Protein AF-A0A6N9RAJ3-F1 (afdb_monomer_lite)

Radius of gyration: 13.01 Å; chains: 1; bounding box: 30×30×33 Å

Secondary structure (DSSP, 8-state):
---------EEEE-PPTT-TT-HHHHHHHHHHHHTTT-EEEEPHHHHHHHT-----

Structure (mmCIF, N/CA/C/O backbone):
data_AF-A0A6N9RAJ3-F1
#
_entry.id   AF-A0A6N9RAJ3-F1
#
loop_
_atom_site.group_PDB
_atom_site.id
_atom_site.type_symbol
_atom_site.label_atom_id
_atom_site.label_alt_id
_atom_site.label_comp_id
_atom_site.label_asym_id
_atom_site.label_entity_id
_atom_site.label_seq_id
_atom_site.pdbx_PDB_ins_code
_atom_site.Cartn_x
_atom_site.Cartn_y
_atom_site.Cartn_z
_atom_site.occupancy
_atom_site.B_iso_or_equiv
_atom_site.auth_seq_id
_atom_site.auth_comp_id
_atom_site.auth_asym_id
_atom_site.auth_atom_id
_atom_site.pdbx_PDB_model_num
ATOM 1 N N . MET A 1 1 ? -19.076 25.718 17.851 1.00 47.25 1 MET A N 1
ATOM 2 C CA . MET A 1 1 ? -18.301 24.460 17.821 1.00 47.25 1 MET A CA 1
ATOM 3 C C . MET A 1 1 ? -18.021 24.145 16.365 1.00 47.25 1 MET A C 1
ATOM 5 O O . MET A 1 1 ? -18.998 24.030 15.633 1.00 47.25 1 MET A O 1
ATOM 9 N N . PRO A 1 2 ? -16.762 24.113 15.896 1.00 51.34 2 PRO A N 1
ATOM 10 C CA . PRO A 1 2 ? -16.498 23.679 14.529 1.00 51.34 2 PRO A CA 1
ATOM 11 C C . PRO A 1 2 ? -16.976 22.228 14.389 1.00 51.34 2 PRO A C 1
ATOM 13 O O . PRO A 1 2 ? -16.786 21.428 15.307 1.00 51.34 2 PRO A O 1
ATOM 16 N N . ALA A 1 3 ? -17.655 21.908 13.287 1.00 55.59 3 ALA A N 1
ATOM 17 C CA . ALA A 1 3 ? -18.067 20.539 12.997 1.00 55.59 3 ALA A CA 1
ATOM 18 C C . ALA A 1 3 ? -16.824 19.628 13.021 1.00 55.59 3 ALA A C 1
ATOM 20 O O . ALA A 1 3 ? -15.776 20.063 12.530 1.00 55.59 3 ALA A O 1
ATOM 21 N N . PRO A 1 4 ? -16.894 18.404 13.582 1.00 56.78 4 PRO A N 1
ATOM 22 C CA . PRO A 1 4 ? -15.787 17.464 13.480 1.00 56.78 4 PRO A CA 1
ATOM 23 C C . PRO A 1 4 ? -15.493 17.300 11.992 1.00 56.78 4 PRO A C 1
ATOM 25 O O . PRO A 1 4 ? -16.374 16.887 11.236 1.00 56.78 4 PRO A O 1
ATOM 28 N N . ALA A 1 5 ? -14.302 17.732 11.565 1.00 60.81 5 ALA A N 1
ATOM 29 C CA . ALA A 1 5 ? -13.879 17.637 10.178 1.00 60.81 5 ALA A CA 1
ATOM 30 C C . ALA A 1 5 ? -14.138 16.196 9.751 1.00 60.81 5 ALA A C 1
ATOM 32 O O . ALA A 1 5 ? -13.628 15.281 10.390 1.00 60.81 5 ALA A O 1
ATOM 33 N N . SER A 1 6 ? -15.012 15.980 8.769 1.00 57.22 6 SER A N 1
ATOM 34 C CA . SER A 1 6 ? -15.367 14.640 8.318 1.00 57.22 6 SER A CA 1
ATOM 35 C C . SER A 1 6 ? -14.095 13.977 7.803 1.00 57.22 6 SER A C 1
ATOM 37 O O . SER A 1 6 ? -13.671 14.221 6.674 1.00 57.22 6 SER A O 1
ATOM 39 N N . HIS A 1 7 ? -13.441 13.228 8.690 1.00 63.47 7 HIS A N 1
ATOM 40 C CA . HIS A 1 7 ? -12.151 12.609 8.461 1.00 63.47 7 HIS A CA 1
ATOM 41 C C . HIS A 1 7 ? -12.307 11.736 7.223 1.00 63.47 7 HIS A C 1
ATOM 43 O O . HIS A 1 7 ? -13.166 10.854 7.212 1.00 63.47 7 HIS A O 1
ATOM 49 N N . PHE A 1 8 ? -11.548 12.030 6.166 1.00 68.31 8 PHE A N 1
ATOM 50 C CA . PHE A 1 8 ? -11.541 11.242 4.937 1.00 68.31 8 PHE A CA 1
ATOM 51 C C . PHE A 1 8 ? -11.297 9.778 5.304 1.00 68.31 8 PHE A C 1
ATOM 53 O O . PHE A 1 8 ? -10.164 9.388 5.571 1.00 68.31 8 PHE A O 1
ATOM 60 N N . ARG A 1 9 ? -12.364 8.977 5.412 1.00 76.31 9 ARG A N 1
ATOM 61 C CA . ARG A 1 9 ? -12.241 7.611 5.931 1.00 76.31 9 ARG A CA 1
ATOM 62 C C . ARG A 1 9 ? -11.464 6.736 4.968 1.00 76.31 9 ARG A C 1
ATOM 64 O O . ARG A 1 9 ? -10.725 5.885 5.431 1.00 76.31 9 ARG A O 1
ATOM 71 N N . ARG A 1 10 ? -11.628 6.978 3.665 1.00 84.62 10 ARG A N 1
ATOM 72 C CA . ARG A 1 10 ? -11.013 6.217 2.584 1.00 84.62 10 ARG A CA 1
ATOM 73 C C . ARG A 1 10 ? -10.161 7.123 1.704 1.00 84.62 10 ARG A C 1
ATOM 75 O O . ARG A 1 10 ? -10.636 8.168 1.261 1.00 84.62 10 ARG A O 1
ATOM 82 N N . ILE A 1 11 ? -8.924 6.716 1.453 1.00 83.62 11 ILE A N 1
ATOM 83 C CA . ILE A 1 11 ? -7.939 7.453 0.663 1.00 83.62 11 ILE A CA 1
ATOM 84 C C . ILE A 1 11 ? -7.450 6.545 -0.466 1.00 83.62 11 ILE A C 1
ATOM 86 O O . ILE A 1 11 ? -7.005 5.427 -0.221 1.00 83.62 11 ILE A O 1
ATOM 90 N N . ALA A 1 12 ? -7.524 7.035 -1.704 1.00 84.25 12 ALA A N 1
ATOM 91 C CA . ALA A 1 12 ? -6.992 6.338 -2.867 1.00 84.25 12 ALA A CA 1
ATOM 92 C C . ALA A 1 12 ? -5.558 6.791 -3.160 1.00 84.25 12 ALA A C 1
ATOM 94 O O . ALA A 1 12 ? -5.293 7.988 -3.282 1.00 84.25 12 ALA A O 1
ATOM 95 N N . LEU A 1 13 ? -4.644 5.834 -3.296 1.00 83.44 13 LEU A N 1
ATOM 96 C CA . LEU A 1 13 ? -3.262 6.076 -3.694 1.00 83.44 13 LEU A CA 1
ATOM 97 C C . LEU A 1 13 ? -3.054 5.618 -5.139 1.00 83.44 13 LEU A C 1
ATOM 99 O O . LEU A 1 13 ? -3.191 4.436 -5.454 1.00 83.44 13 LEU A O 1
ATOM 103 N N . ALA A 1 14 ? -2.681 6.564 -5.998 1.00 81.00 14 ALA A N 1
ATOM 104 C CA . ALA A 1 14 ? -2.282 6.317 -7.377 1.00 81.00 14 ALA A CA 1
ATOM 105 C C . ALA A 1 14 ? -0.832 6.775 -7.568 1.00 81.00 14 ALA A C 1
ATOM 107 O O . ALA A 1 14 ? -0.482 7.923 -7.282 1.00 81.00 14 ALA A O 1
ATOM 108 N N . GLY A 1 15 ? 0.024 5.863 -8.020 1.00 75.88 15 GLY A N 1
ATOM 109 C CA . GLY A 1 15 ? 1.399 6.172 -8.385 1.00 75.88 15 GLY A CA 1
ATOM 110 C C . GLY A 1 15 ? 1.469 6.676 -9.821 1.00 75.88 15 GLY A C 1
ATOM 111 O O . GLY A 1 15 ? 0.691 6.267 -10.680 1.00 75.88 15 GLY A O 1
ATOM 112 N N . ARG A 1 16 ? 2.438 7.545 -10.120 1.00 74.00 16 ARG A N 1
ATOM 113 C CA . ARG A 1 16 ? 2.717 7.911 -11.511 1.00 74.00 16 ARG A CA 1
ATOM 114 C C . ARG A 1 16 ? 3.286 6.699 -12.251 1.00 74.00 16 ARG A C 1
ATOM 116 O O . ARG A 1 16 ? 4.329 6.168 -11.864 1.00 74.00 16 ARG A O 1
ATOM 123 N N . HIS A 1 17 ? 2.624 6.315 -13.338 1.00 62.41 17 HIS A N 1
ATOM 124 C CA . HIS A 1 17 ? 3.055 5.230 -14.215 1.00 62.41 17 HIS A CA 1
ATOM 125 C C . HIS A 1 17 ? 4.496 5.449 -14.717 1.00 62.41 17 HIS A C 1
ATOM 127 O O . HIS A 1 17 ? 4.905 6.583 -14.982 1.00 62.41 17 HIS A O 1
ATOM 133 N N . ALA A 1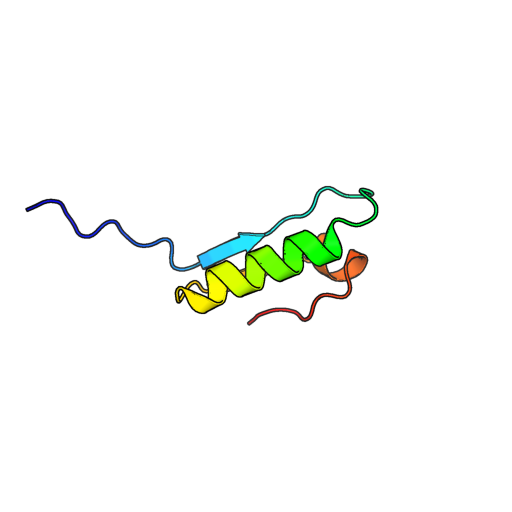 18 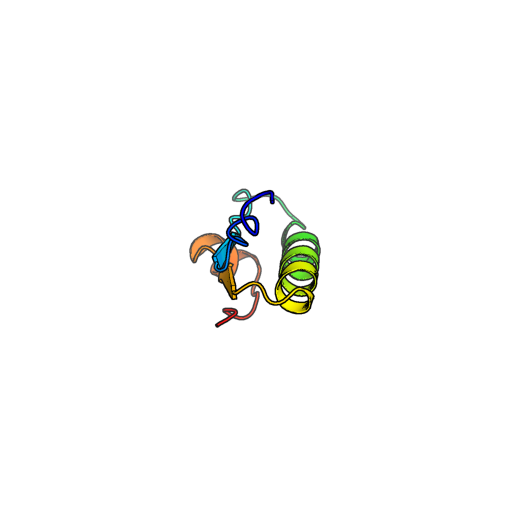? 5.268 4.362 -14.826 1.00 61.81 18 ALA A N 1
ATOM 134 C CA . ALA A 1 18 ? 6.651 4.339 -15.319 1.00 61.81 18 ALA A CA 1
ATOM 135 C C . ALA A 1 18 ? 7.671 5.222 -14.565 1.00 61.81 18 ALA A C 1
ATOM 137 O O . ALA A 1 18 ? 8.744 5.509 -15.093 1.00 61.81 18 ALA A O 1
ATOM 138 N N . THR A 1 19 ? 7.388 5.628 -13.323 1.00 65.31 19 THR A N 1
ATOM 139 C CA . THR A 1 19 ? 8.422 6.222 -12.461 1.00 65.31 19 THR A CA 1
ATOM 140 C C . THR A 1 19 ? 9.166 5.085 -11.742 1.00 65.31 19 THR A C 1
ATOM 142 O O . THR A 1 19 ? 8.540 4.313 -11.017 1.00 65.31 19 THR A O 1
ATOM 145 N N . PRO A 1 20 ? 10.481 4.900 -11.936 1.00 66.62 20 PRO A N 1
ATOM 146 C CA . PRO A 1 20 ? 11.224 3.917 -11.161 1.00 66.62 20 PRO A CA 1
ATOM 147 C C . PRO A 1 20 ? 11.330 4.369 -9.698 1.00 66.62 20 PRO A C 1
ATOM 149 O O . PRO A 1 20 ? 11.541 5.545 -9.414 1.00 66.62 20 PRO A O 1
ATOM 152 N N . GLY A 1 21 ? 11.171 3.437 -8.757 1.00 72.50 21 GLY A N 1
ATOM 153 C CA . GLY A 1 21 ? 11.395 3.699 -7.329 1.00 72.50 21 GLY A CA 1
ATOM 154 C C . GLY A 1 21 ? 10.239 4.349 -6.555 1.00 72.50 21 GLY A C 1
ATOM 155 O O . GLY A 1 21 ? 10.402 4.618 -5.372 1.00 72.50 21 GLY A O 1
ATOM 156 N N . VAL A 1 22 ? 9.058 4.560 -7.151 1.00 73.88 22 VAL A N 1
ATOM 157 C CA . VAL A 1 22 ? 7.868 5.078 -6.423 1.00 73.88 22 VAL A CA 1
ATOM 158 C C . VAL A 1 22 ? 7.268 4.056 -5.454 1.00 73.88 22 VAL A C 1
ATOM 160 O O . VAL A 1 22 ? 6.610 4.457 -4.500 1.00 73.88 22 VAL A O 1
ATOM 163 N N . GLY A 1 23 ? 7.527 2.756 -5.633 1.00 74.38 23 GLY A N 1
ATOM 164 C CA . GLY A 1 23 ? 6.941 1.706 -4.790 1.00 74.38 23 GLY A CA 1
ATOM 165 C C . GLY A 1 23 ? 7.217 1.886 -3.295 1.00 74.38 23 GLY A C 1
ATOM 166 O O . GLY A 1 23 ? 6.290 1.845 -2.493 1.00 74.38 23 GLY A O 1
ATOM 167 N N . GLU A 1 24 ? 8.463 2.159 -2.911 1.00 79.75 24 GLU A N 1
ATOM 168 C CA . GLU A 1 24 ? 8.841 2.312 -1.501 1.00 79.75 24 GLU A CA 1
ATOM 169 C C . GLU A 1 24 ? 8.261 3.587 -0.843 1.00 79.75 24 GLU A C 1
ATOM 171 O O . GLU A 1 24 ? 7.705 3.491 0.256 1.00 79.75 24 GLU A O 1
ATOM 176 N N . PRO A 1 25 ? 8.313 4.779 -1.470 1.00 84.19 25 PRO A N 1
ATOM 177 C CA . PRO A 1 25 ? 7.585 5.954 -0.993 1.00 84.19 25 PRO A CA 1
ATOM 178 C C . PRO A 1 25 ? 6.074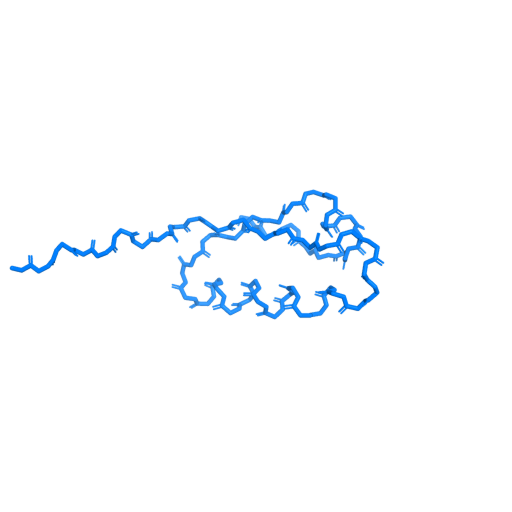 5.731 -0.872 1.00 84.19 25 PRO A C 1
ATOM 180 O O . PRO A 1 25 ? 5.477 6.152 0.119 1.00 84.19 25 PRO A O 1
ATOM 183 N N . LEU A 1 26 ? 5.458 5.051 -1.845 1.00 83.00 26 LEU A N 1
ATOM 184 C CA . LEU A 1 26 ? 4.018 4.790 -1.843 1.00 83.00 26 LEU A CA 1
ATOM 185 C C . LEU A 1 26 ? 3.628 3.842 -0.700 1.00 83.00 26 LEU A C 1
ATOM 187 O O . LEU A 1 26 ? 2.636 4.079 -0.016 1.00 83.00 26 LEU A O 1
ATOM 191 N N . ALA A 1 27 ? 4.455 2.828 -0.435 1.00 81.25 27 ALA A N 1
ATOM 192 C CA . ALA A 1 27 ? 4.302 1.916 0.697 1.00 81.25 27 ALA A CA 1
ATOM 193 C C . ALA A 1 27 ? 4.385 2.646 2.042 1.00 81.25 27 ALA A C 1
ATOM 195 O O . ALA A 1 27 ? 3.543 2.449 2.918 1.00 81.25 27 ALA A O 1
ATOM 196 N N 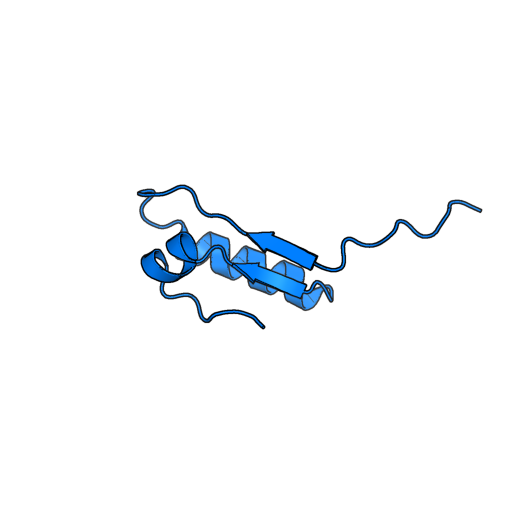. ARG A 1 28 ? 5.392 3.518 2.203 1.00 85.62 28 ARG A N 1
ATOM 197 C CA . ARG A 1 28 ? 5.568 4.323 3.420 1.00 85.62 28 ARG A CA 1
ATOM 198 C C . ARG A 1 28 ? 4.399 5.276 3.639 1.00 85.62 28 ARG A C 1
ATOM 200 O O . ARG A 1 28 ? 3.946 5.426 4.772 1.00 85.62 28 ARG A O 1
ATOM 207 N N . LEU A 1 29 ? 3.889 5.879 2.567 1.00 86.88 29 LEU A N 1
ATOM 208 C CA . LEU A 1 29 ? 2.714 6.741 2.626 1.00 86.88 29 LEU A CA 1
ATOM 209 C C . LEU A 1 29 ? 1.455 5.955 3.021 1.00 86.88 29 LEU A C 1
ATOM 211 O O . LEU A 1 29 ? 0.733 6.387 3.917 1.00 86.88 29 LEU A O 1
ATOM 215 N N . ALA A 1 30 ? 1.223 4.789 2.412 1.00 85.00 30 ALA A N 1
ATOM 216 C CA . ALA A 1 30 ? 0.107 3.909 2.757 1.00 85.00 30 ALA A CA 1
ATOM 217 C C . ALA A 1 30 ? 0.147 3.501 4.237 1.00 85.00 30 ALA A C 1
ATOM 219 O O . ALA A 1 30 ? -0.838 3.675 4.950 1.00 85.00 30 ALA A O 1
ATOM 220 N N . ALA A 1 31 ? 1.307 3.052 4.725 1.00 85.12 31 ALA A N 1
ATOM 221 C CA . ALA A 1 31 ? 1.491 2.663 6.122 1.00 85.12 31 ALA A CA 1
ATOM 222 C C . ALA A 1 31 ? 1.259 3.835 7.094 1.00 85.12 31 ALA A C 1
ATOM 224 O O . ALA A 1 31 ? 0.612 3.671 8.128 1.00 85.12 31 ALA A O 1
ATOM 225 N N . PHE A 1 32 ? 1.746 5.032 6.754 1.00 86.56 32 PHE A N 1
ATOM 226 C CA . PHE A 1 32 ? 1.553 6.236 7.565 1.00 86.56 32 PHE A CA 1
ATOM 227 C C . PHE A 1 32 ? 0.076 6.624 7.708 1.00 86.56 32 PHE A C 1
ATOM 229 O O . PHE A 1 32 ? -0.362 7.031 8.787 1.00 86.56 32 PHE A O 1
ATOM 236 N N . LEU A 1 33 ? -0.690 6.509 6.623 1.00 85.75 33 LEU A N 1
ATOM 237 C CA . LEU A 1 33 ? -2.114 6.828 6.616 1.00 85.75 33 LEU A CA 1
ATOM 238 C C . LEU A 1 33 ? -2.940 5.728 7.301 1.00 85.75 33 LEU A C 1
ATOM 240 O O . LEU A 1 33 ? -3.818 6.044 8.104 1.00 85.75 33 LEU A O 1
ATOM 244 N N . ALA A 1 34 ? -2.607 4.456 7.077 1.00 83.44 34 ALA A N 1
ATOM 245 C CA . ALA A 1 34 ? -3.242 3.329 7.758 1.00 83.44 34 ALA A CA 1
ATOM 246 C C . ALA A 1 34 ? -3.057 3.404 9.284 1.00 83.44 34 ALA A C 1
ATOM 248 O O . ALA A 1 34 ? -4.015 3.235 10.037 1.00 83.44 34 ALA A O 1
ATOM 249 N N . ALA A 1 35 ? -1.861 3.775 9.760 1.00 83.31 35 ALA A N 1
ATOM 250 C CA . ALA A 1 35 ? -1.582 3.972 11.187 1.00 83.31 35 ALA A CA 1
ATOM 251 C C . ALA A 1 35 ? -2.426 5.087 11.839 1.00 83.31 35 ALA A C 1
ATOM 253 O O . ALA A 1 35 ? -2.577 5.121 13.059 1.00 83.31 35 ALA A O 1
ATOM 254 N N . ARG A 1 36 ? -2.986 6.003 11.040 1.00 83.75 36 ARG A N 1
ATOM 255 C CA . ARG A 1 36 ? -3.889 7.075 11.489 1.00 83.75 36 ARG A CA 1
ATOM 256 C C . ARG A 1 36 ? -5.370 6.682 11.435 1.00 83.75 36 ARG A C 1
ATOM 258 O O . ARG A 1 36 ? -6.219 7.510 11.755 1.00 83.75 36 ARG A O 1
ATOM 265 N N . GLY A 1 37 ? -5.678 5.439 11.059 1.00 82.56 37 GLY A N 1
ATOM 266 C CA . GLY A 1 37 ? -7.043 4.915 10.981 1.00 82.56 37 GLY A CA 1
ATOM 267 C C . GLY A 1 37 ? -7.754 5.210 9.659 1.00 82.56 37 GLY A C 1
ATOM 268 O O . GLY A 1 37 ? -8.984 5.178 9.618 1.00 82.56 37 GLY A O 1
ATOM 269 N N . HIS A 1 38 ? -7.006 5.518 8.596 1.00 84.12 38 HIS A N 1
ATOM 270 C CA . HIS A 1 38 ? -7.564 5.649 7.252 1.00 84.12 38 HIS A CA 1
ATOM 271 C C . HIS A 1 38 ? -7.574 4.294 6.533 1.00 84.12 38 HIS A C 1
ATOM 273 O O . HIS A 1 38 ? -6.608 3.538 6.600 1.00 84.12 38 HIS A O 1
ATOM 279 N N . ASP A 1 39 ? -8.659 4.022 5.820 1.00 81.94 39 ASP A N 1
ATOM 280 C CA . ASP A 1 39 ? -8.796 2.941 4.845 1.00 81.94 39 ASP A CA 1
ATOM 281 C C . ASP A 1 39 ? -8.070 3.370 3.550 1.00 81.94 39 ASP A C 1
ATOM 283 O O . ASP A 1 39 ? -8.299 4.472 3.036 1.00 81.94 39 ASP A O 1
ATOM 287 N N . ILE A 1 40 ? -7.127 2.557 3.072 1.00 82.12 40 ILE A N 1
ATOM 288 C CA . ILE A 1 40 ? -6.230 2.899 1.962 1.00 82.12 40 ILE A CA 1
ATOM 289 C C . ILE A 1 40 ? -6.484 1.945 0.808 1.00 82.12 40 ILE A C 1
ATOM 291 O O . ILE A 1 40 ? -6.146 0.770 0.885 1.00 82.12 40 ILE A O 1
ATOM 295 N N . VAL A 1 41 ? -6.959 2.485 -0.311 1.00 82.81 41 VAL A N 1
ATOM 296 C CA . VAL A 1 41 ? -7.110 1.720 -1.551 1.00 82.81 41 VAL A CA 1
ATOM 297 C C . VAL A 1 41 ? -5.982 2.071 -2.514 1.00 82.81 41 VAL A C 1
ATOM 299 O O . VAL A 1 41 ? -5.729 3.243 -2.798 1.00 82.81 41 VAL A O 1
ATOM 302 N N . LEU A 1 42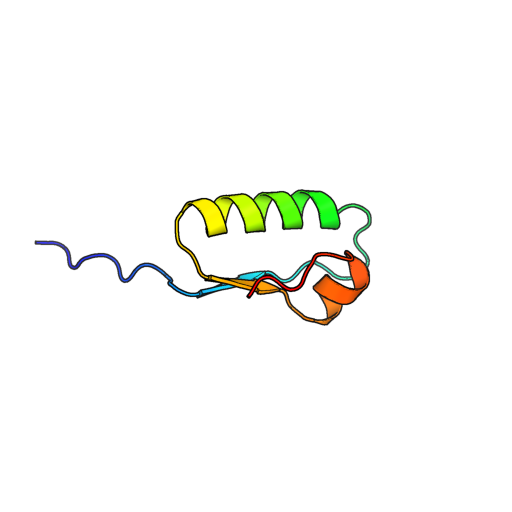 ? -5.282 1.058 -3.022 1.00 76.88 42 LEU A N 1
ATOM 303 C CA . LEU A 1 42 ? -4.300 1.240 -4.089 1.00 76.88 42 LEU A CA 1
ATOM 304 C C . LEU A 1 42 ? -4.969 1.084 -5.452 1.00 76.88 42 LEU A C 1
ATOM 306 O O . LEU A 1 42 ? -5.746 0.157 -5.679 1.00 76.88 42 LEU A O 1
ATOM 310 N N . GLU A 1 43 ? -4.618 1.968 -6.378 1.00 76.88 43 GLU A N 1
ATOM 311 C CA . GLU A 1 43 ? -5.003 1.832 -7.778 1.00 76.88 43 GLU A CA 1
ATOM 312 C C . GLU A 1 43 ? -4.366 0.554 -8.379 1.00 76.88 43 GLU A C 1
ATOM 314 O O . GLU A 1 43 ? -3.219 0.203 -8.083 1.00 76.88 43 GLU A O 1
ATOM 319 N N . ALA A 1 44 ? -5.141 -0.199 -9.164 1.00 66.81 44 ALA A N 1
ATOM 320 C CA . ALA A 1 44 ? -4.811 -1.566 -9.573 1.00 66.81 44 ALA A CA 1
ATOM 321 C C . ALA A 1 44 ? -3.563 -1.652 -10.465 1.00 66.81 44 ALA A C 1
ATOM 323 O O . ALA A 1 44 ? -2.785 -2.602 -10.358 1.00 66.81 44 ALA A O 1
ATOM 324 N N . GLU A 1 45 ? -3.352 -0.675 -11.339 1.00 65.50 45 GLU A N 1
ATOM 325 C CA . GLU A 1 45 ? -2.160 -0.567 -12.167 1.00 65.50 45 GLU A CA 1
ATOM 326 C C . GLU A 1 45 ? -0.930 -0.262 -11.297 1.00 65.50 45 GLU A C 1
ATOM 328 O O . GLU A 1 45 ? 0.074 -0.971 -11.362 1.00 65.50 45 GLU A O 1
ATOM 333 N N . THR A 1 46 ? -1.045 0.681 -10.364 1.00 65.06 46 THR A N 1
ATOM 334 C CA . THR A 1 46 ? -0.021 0.995 -9.361 1.00 65.06 46 THR A CA 1
ATOM 335 C C . THR A 1 46 ? 0.348 -0.234 -8.526 1.00 65.06 46 THR A C 1
ATOM 337 O O . THR A 1 46 ? 1.534 -0.513 -8.332 1.00 65.06 46 THR A O 1
ATOM 340 N N . ALA A 1 47 ? -0.634 -1.016 -8.070 1.00 62.22 47 ALA A N 1
ATOM 341 C CA . ALA A 1 47 ? -0.404 -2.254 -7.322 1.00 62.22 47 ALA A CA 1
ATOM 342 C C . ALA A 1 47 ? 0.347 -3.304 -8.162 1.00 62.22 47 ALA A C 1
ATOM 344 O O . ALA A 1 47 ? 1.286 -3.939 -7.672 1.00 62.22 47 ALA A O 1
ATOM 345 N N . ARG A 1 48 ? 0.000 -3.434 -9.452 1.00 65.56 48 ARG A N 1
ATOM 346 C CA . ARG A 1 48 ? 0.680 -4.338 -10.398 1.00 65.56 48 ARG A CA 1
ATOM 347 C C . ARG A 1 48 ? 2.141 -3.951 -10.626 1.00 65.56 48 ARG A C 1
ATOM 349 O O . ARG A 1 48 ? 2.989 -4.838 -10.690 1.00 65.56 48 ARG A O 1
ATOM 356 N N . PHE A 1 49 ? 2.447 -2.656 -10.707 1.00 63.06 49 PHE A N 1
ATOM 357 C CA . PHE A 1 49 ? 3.818 -2.177 -10.922 1.00 63.06 49 PHE A CA 1
ATOM 358 C C . PHE A 1 49 ? 4.683 -2.188 -9.659 1.00 63.06 49 PHE A C 1
ATOM 360 O O . PHE A 1 49 ? 5.892 -2.395 -9.745 1.00 63.06 49 PHE A O 1
ATOM 367 N N . THR A 1 50 ? 4.089 -1.968 -8.486 1.00 60.19 50 THR A N 1
ATOM 368 C CA . THR A 1 50 ? 4.836 -1.816 -7.226 1.00 60.19 50 THR A CA 1
ATOM 369 C C . THR A 1 50 ? 4.934 -3.101 -6.401 1.00 60.19 50 THR A C 1
ATOM 371 O O . THR A 1 50 ? 5.696 -3.127 -5.437 1.00 60.19 50 THR A O 1
ATOM 374 N N . ARG A 1 51 ? 4.204 -4.170 -6.771 1.00 60.22 51 ARG A N 1
ATOM 375 C CA . ARG A 1 51 ? 4.045 -5.405 -5.970 1.00 60.22 51 ARG A CA 1
ATOM 376 C C . ARG A 1 51 ? 3.647 -5.123 -4.517 1.00 60.22 51 ARG A C 1
ATOM 378 O O . ARG A 1 51 ? 4.013 -5.875 -3.614 1.00 60.22 51 ARG A O 1
ATOM 385 N N . LEU A 1 52 ? 2.924 -4.033 -4.276 1.00 60.41 52 LEU A N 1
ATOM 386 C CA . LEU A 1 52 ? 2.400 -3.758 -2.948 1.00 60.41 52 LEU A CA 1
ATOM 387 C C . LEU A 1 52 ? 1.220 -4.692 -2.672 1.00 60.41 52 LEU A C 1
ATOM 389 O O . LEU A 1 52 ? 0.425 -4.942 -3.584 1.00 60.41 52 LEU A O 1
ATOM 393 N N . PRO A 1 53 ? 1.101 -5.235 -1.446 1.00 57.69 53 PRO A N 1
ATOM 394 C CA . PRO A 1 53 ? -0.085 -5.983 -1.074 1.00 57.69 53 PRO A CA 1
ATOM 395 C C . PRO A 1 53 ? -1.299 -5.076 -1.271 1.00 57.69 53 PRO A C 1
ATOM 397 O O . PRO A 1 53 ? -1.249 -3.888 -0.942 1.00 57.69 53 PRO A O 1
ATOM 400 N N . ALA A 1 54 ? -2.370 -5.639 -1.829 1.00 53.12 54 ALA A N 1
ATOM 401 C CA . ALA A 1 54 ? -3.662 -4.979 -1.826 1.00 53.12 54 ALA A CA 1
ATOM 402 C C . ALA A 1 54 ? -4.019 -4.726 -0.357 1.00 53.12 54 ALA A C 1
ATOM 404 O O . ALA A 1 54 ? -4.297 -5.667 0.387 1.00 53.12 54 ALA A O 1
ATOM 405 N N . TYR A 1 55 ? -3.883 -3.475 0.079 1.00 45.81 55 TYR A N 1
ATOM 406 C CA . TYR A 1 55 ? -4.406 -3.063 1.370 1.00 45.81 55 TYR A CA 1
ATOM 407 C C . TYR A 1 55 ? -5.932 -3.249 1.317 1.0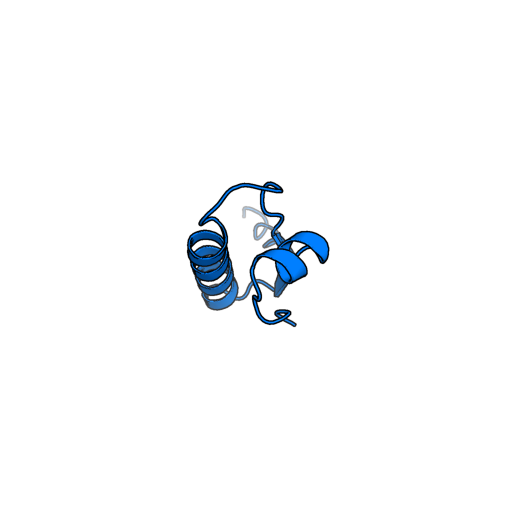0 45.81 55 TYR A C 1
ATOM 409 O O . TYR A 1 55 ? -6.524 -2.942 0.276 1.00 45.81 55 TYR A O 1
ATOM 417 N N . PRO A 1 56 ? -6.537 -3.841 2.361 1.00 54.19 56 PRO A N 1
ATOM 418 C CA . PRO A 1 56 ? -7.984 -3.990 2.445 1.00 54.19 56 PRO A CA 1
ATOM 419 C C . PRO A 1 56 ? -8.690 -2.637 2.528 1.00 54.19 56 PRO A C 1
ATOM 421 O O . PRO A 1 56 ? -8.109 -1.715 3.149 1.00 54.19 56 PRO A O 1
#

Foldseek 3Di:
DPDPPPPQQEDEDEDDPPDPPVLVVSLVVQVVCVVVNHQYAYDPVRCVVNVDPGRD

pLDDT: mean 71.81, std 11.83, range [45.81, 86.88]

Sequence (56 aa):
MPAPASHFRRIALAGRHATPGVGEPLARLAAFLAARGHDIVLEAETARFTRLPAYP